Protein AF-A0A6G1R9U6-F1 (afdb_monomer)

Mean predicted aligned error: 7.05 Å

Radius of gyration: 15.25 Å; Cα contacts (8 Å, |Δi|>4): 144; chains: 1; bounding box: 46×28×35 Å

Foldseek 3Di:
DFLAPDADPDDDDDDDDPDPPDDPQAFQDPDDDPFKDKDKDADDNVPDDHNDHQVNVQVVVCVDPVNVVVCVVFPKDWDWDAHPVDRRIIMIMIGGDDDPVVVPD

Structure (mmCIF, N/CA/C/O backbone):
data_AF-A0A6G1R9U6-F1
#
_entry.id   AF-A0A6G1R9U6-F1
#
loop_
_atom_site.group_PDB
_atom_site.id
_atom_site.type_symbol
_atom_site.label_atom_id
_atom_site.label_alt_id
_atom_site.label_comp_id
_atom_site.label_asym_id
_atom_site.label_entity_id
_atom_site.label_seq_id
_atom_site.pdbx_PDB_ins_code
_atom_site.Cartn_x
_atom_site.Cartn_y
_atom_site.Cartn_z
_atom_site.occupancy
_atom_site.B_iso_or_equiv
_atom_site.auth_seq_id
_atom_site.auth_comp_id
_atom_site.auth_asym_id
_atom_site.auth_atom_id
_atom_site.pdbx_PDB_model_num
ATOM 1 N N . LYS A 1 1 ? 2.195 -3.913 10.372 1.00 85.38 1 LYS A N 1
ATOM 2 C CA . LYS A 1 1 ? 1.535 -2.856 11.185 1.00 85.38 1 LYS A CA 1
ATOM 3 C C . LYS A 1 1 ? 0.018 -2.973 11.040 1.00 85.38 1 LYS A C 1
ATOM 5 O O . LYS A 1 1 ? -0.440 -3.344 9.962 1.00 85.38 1 LYS A O 1
ATOM 10 N N . CYS A 1 2 ? -0.742 -2.711 12.105 1.00 90.06 2 CYS A N 1
ATOM 11 C CA . CYS A 1 2 ? -2.207 -2.721 12.060 1.00 90.06 2 CYS A CA 1
ATOM 12 C C . CYS A 1 2 ? -2.721 -1.443 11.384 1.00 90.06 2 CYS A C 1
ATOM 14 O O . CYS A 1 2 ? -2.251 -0.363 11.733 1.00 90.06 2 CYS A O 1
ATOM 16 N N . PHE A 1 3 ? -3.644 -1.568 10.427 1.00 93.19 3 PHE A N 1
ATOM 17 C CA . PHE A 1 3 ? -4.261 -0.420 9.756 1.00 93.19 3 PHE A CA 1
ATOM 18 C C . PHE A 1 3 ? -5.656 -0.137 10.320 1.00 93.19 3 PHE A C 1
ATOM 20 O O . PHE A 1 3 ? -5.938 1.001 10.674 1.00 93.19 3 PHE A O 1
ATOM 27 N N . GLN A 1 4 ? -6.487 -1.173 10.476 1.00 93.94 4 GLN A N 1
ATOM 28 C CA . GLN A 1 4 ? -7.806 -1.064 11.095 1.00 93.94 4 GLN A CA 1
ATOM 29 C C . GLN A 1 4 ? -7.895 -1.953 12.343 1.00 93.94 4 GLN A C 1
ATOM 31 O O . GLN A 1 4 ? -7.991 -3.178 12.213 1.00 93.94 4 GLN A O 1
ATOM 36 N N . PRO A 1 5 ? -7.872 -1.377 13.556 1.00 90.50 5 PRO A N 1
ATOM 37 C CA . PRO A 1 5 ? -7.958 -2.148 14.789 1.00 90.50 5 PRO A CA 1
ATOM 38 C C . PRO A 1 5 ? -9.359 -2.762 15.015 1.00 90.50 5 PRO A C 1
ATOM 40 O O . PRO A 1 5 ? -10.352 -2.251 14.492 1.00 90.50 5 PRO A O 1
ATOM 43 N N . PRO A 1 6 ? -9.465 -3.834 15.826 1.00 91.50 6 PRO A N 1
ATOM 44 C CA . PRO A 1 6 ? -8.366 -4.573 16.449 1.00 91.50 6 PRO A CA 1
ATOM 45 C C . PRO A 1 6 ? -7.725 -5.563 15.463 1.00 91.50 6 PRO A C 1
ATOM 47 O O . PRO A 1 6 ? -8.418 -6.361 14.838 1.00 91.50 6 PRO A O 1
ATOM 50 N N . CYS A 1 7 ? -6.396 -5.544 15.347 1.00 87.44 7 CYS A N 1
ATOM 51 C CA . CYS A 1 7 ? -5.666 -6.617 14.675 1.00 87.44 7 CYS A CA 1
ATOM 52 C C . CYS A 1 7 ? -5.290 -7.674 15.711 1.00 87.44 7 CYS A C 1
ATOM 54 O O . CYS A 1 7 ? -4.782 -7.337 16.776 1.00 87.44 7 CYS A O 1
ATOM 56 N N . THR A 1 8 ? -5.554 -8.944 15.415 1.00 80.25 8 THR A N 1
ATOM 57 C CA . THR A 1 8 ? -5.063 -10.048 16.244 1.00 80.25 8 THR A CA 1
ATOM 58 C C . THR A 1 8 ? -3.549 -10.150 16.082 1.00 80.25 8 THR A C 1
ATOM 60 O O . THR A 1 8 ? -3.059 -10.125 14.953 1.00 80.25 8 THR A O 1
ATOM 63 N N . ASP A 1 9 ? -2.813 -10.294 17.182 1.00 67.75 9 ASP A N 1
ATOM 64 C CA . ASP A 1 9 ? -1.379 -10.581 17.140 1.00 67.75 9 ASP A CA 1
ATOM 65 C C . ASP A 1 9 ? -1.175 -12.035 16.685 1.00 67.75 9 ASP A C 1
ATOM 67 O O . ASP A 1 9 ? -1.139 -12.970 17.485 1.00 67.75 9 ASP A O 1
ATOM 71 N N . TRP A 1 10 ? -1.109 -12.254 15.371 1.00 63.19 10 TRP A N 1
ATOM 72 C CA . TRP A 1 10 ? -0.614 -13.515 14.824 1.00 63.19 10 TRP A CA 1
ATOM 73 C C . TRP A 1 10 ? 0.899 -13.562 15.066 1.00 63.19 10 TRP A C 1
ATOM 75 O O . TRP A 1 10 ? 1.585 -12.568 14.834 1.00 63.19 10 TRP A O 1
ATOM 85 N N . GLY A 1 11 ? 1.413 -14.689 15.571 1.00 60.66 11 GLY A N 1
ATOM 86 C CA . GLY A 1 11 ? 2.835 -14.851 15.893 1.00 60.66 11 GLY A CA 1
ATOM 87 C C . GLY A 1 11 ? 3.753 -14.428 14.740 1.00 60.66 11 GLY A C 1
ATOM 88 O O . GLY A 1 11 ? 3.448 -14.655 13.571 1.00 60.66 11 GLY A O 1
ATOM 89 N N . GLU A 1 12 ? 4.868 -13.785 15.077 1.00 60.16 12 GLU A N 1
ATOM 90 C CA . GLU A 1 12 ? 5.790 -13.189 14.111 1.00 60.16 12 GLU A CA 1
ATOM 91 C C . GLU A 1 12 ? 6.557 -14.291 13.354 1.00 60.16 12 GLU A C 1
ATOM 93 O O . GLU A 1 12 ? 7.500 -14.890 13.873 1.00 60.16 12 GLU A O 1
ATOM 98 N N . CYS A 1 13 ? 6.150 -14.596 12.119 1.00 64.81 13 CYS A N 1
ATOM 99 C CA . CYS A 1 13 ? 6.972 -15.397 11.212 1.00 64.81 13 CYS A CA 1
ATOM 100 C C . CYS A 1 13 ? 8.090 -14.507 10.646 1.00 64.81 13 CYS A C 1
ATOM 102 O O . CYS A 1 13 ? 7.846 -13.635 9.814 1.00 64.81 13 CYS A O 1
ATOM 104 N N . SER A 1 14 ? 9.318 -14.724 11.113 1.00 61.25 14 SER A N 1
ATOM 105 C CA . SER A 1 14 ? 10.557 -14.129 10.598 1.00 61.25 14 SER A CA 1
ATOM 106 C C . SER A 1 14 ? 10.955 -14.788 9.263 1.00 61.25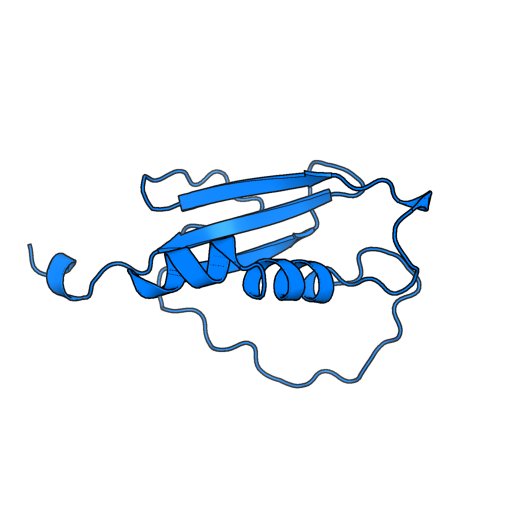 14 SER A C 1
ATOM 108 O O . SER A 1 14 ? 10.758 -15.983 9.081 1.00 61.25 14 SER A O 1
ATOM 110 N N . ALA A 1 15 ? 11.506 -14.121 8.251 1.00 51.81 15 ALA A N 1
ATOM 111 C CA . ALA A 1 15 ? 12.001 -12.762 8.100 1.00 51.81 15 ALA A CA 1
ATOM 112 C C . ALA A 1 15 ? 11.472 -12.197 6.770 1.00 51.81 15 ALA A C 1
ATOM 114 O O . ALA A 1 15 ? 11.402 -12.933 5.783 1.00 51.81 15 ALA A O 1
ATOM 115 N N . SER A 1 16 ? 11.136 -10.903 6.723 1.00 59.62 16 SER A N 1
ATOM 116 C CA . SER A 1 16 ? 10.954 -10.213 5.444 1.00 59.62 16 SER A CA 1
ATOM 117 C C . SER A 1 16 ? 12.187 -10.470 4.585 1.00 59.62 16 SER A C 1
ATOM 119 O O . SER A 1 16 ? 13.311 -10.337 5.074 1.00 59.62 16 SER A O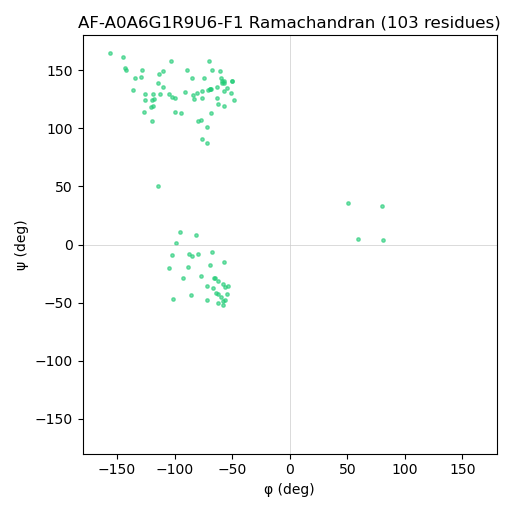 1
ATOM 121 N N . GLU A 1 17 ? 11.971 -10.880 3.337 1.00 64.44 17 GLU A N 1
ATOM 122 C CA . GLU A 1 17 ? 13.047 -11.139 2.386 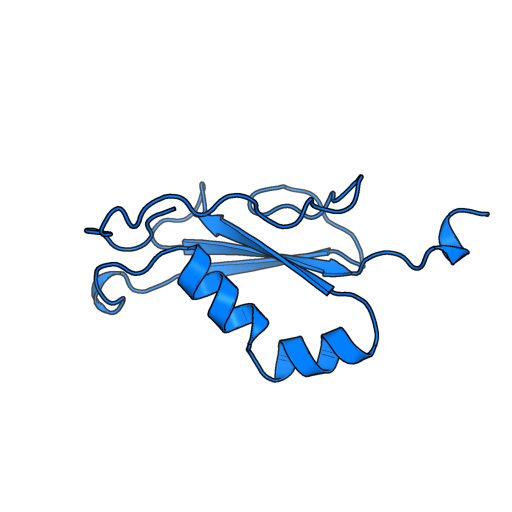1.00 64.44 17 GLU A CA 1
ATOM 123 C C . GLU A 1 17 ? 14.007 -9.937 2.409 1.00 64.44 17 GLU A C 1
ATOM 125 O O . GLU A 1 17 ? 13.535 -8.795 2.318 1.00 64.44 17 GLU A O 1
ATOM 130 N N . PRO A 1 18 ? 15.316 -10.148 2.661 1.00 66.12 18 PRO A N 1
ATOM 131 C CA . PRO A 1 18 ? 16.235 -9.045 2.868 1.00 66.12 18 PRO A CA 1
ATOM 132 C C . PRO A 1 18 ? 16.187 -8.148 1.643 1.00 66.12 18 PRO A C 1
ATOM 134 O O . PRO A 1 18 ? 16.459 -8.574 0.519 1.00 66.12 18 PRO A O 1
ATOM 137 N N . LEU A 1 19 ? 15.791 -6.902 1.885 1.00 68.56 19 LEU A N 1
ATOM 138 C CA . LEU A 1 19 ? 15.715 -5.894 0.850 1.00 68.56 19 LEU A CA 1
ATOM 139 C C . LEU A 1 19 ? 17.080 -5.804 0.153 1.00 68.56 19 LEU A C 1
ATOM 141 O O . LEU A 1 19 ? 18.101 -5.783 0.850 1.00 68.56 19 LEU A O 1
ATOM 145 N N . PRO A 1 20 ? 17.137 -5.760 -1.192 1.00 69.56 20 PRO A N 1
ATOM 146 C CA . PRO A 1 20 ? 18.393 -5.531 -1.887 1.00 69.56 20 PRO A CA 1
ATOM 147 C C . PRO A 1 20 ? 19.111 -4.308 -1.311 1.00 69.56 20 PRO A C 1
ATOM 149 O O . PRO A 1 20 ? 18.491 -3.308 -0.941 1.00 69.56 20 PRO A O 1
ATOM 152 N N . ALA A 1 21 ? 20.435 -4.402 -1.203 1.00 63.38 21 ALA A N 1
ATOM 153 C CA . ALA A 1 21 ? 21.237 -3.300 -0.699 1.00 63.38 21 ALA A CA 1
ATOM 154 C C . ALA A 1 21 ? 20.987 -2.048 -1.562 1.00 63.38 21 ALA A C 1
ATOM 156 O O . ALA A 1 21 ? 21.047 -2.124 -2.788 1.00 63.38 21 ALA A O 1
ATOM 157 N N . ASN A 1 22 ? 20.737 -0.906 -0.910 1.00 71.00 22 ASN A N 1
ATOM 158 C CA . ASN A 1 22 ? 20.514 0.418 -1.515 1.00 71.00 22 ASN A CA 1
ATOM 159 C C . ASN A 1 22 ? 19.118 0.719 -2.098 1.00 71.00 22 ASN A C 1
ATOM 161 O O . ASN A 1 22 ? 19.011 1.513 -3.034 1.00 71.00 22 ASN A O 1
ATOM 165 N N . ILE A 1 23 ? 18.029 0.193 -1.526 1.00 81.44 23 ILE A N 1
ATOM 166 C CA . ILE A 1 23 ? 16.694 0.732 -1.847 1.00 81.44 23 ILE A CA 1
ATOM 167 C C . ILE A 1 23 ? 16.558 2.150 -1.285 1.00 81.44 23 ILE A C 1
ATOM 169 O O . ILE A 1 23 ? 16.510 2.352 -0.073 1.00 81.44 23 ILE A O 1
ATOM 173 N N . LYS A 1 24 ? 16.458 3.131 -2.184 1.00 87.00 24 LYS A N 1
ATOM 174 C CA . LYS A 1 24 ? 16.203 4.540 -1.841 1.00 87.00 24 LYS A CA 1
ATOM 175 C C . LYS A 1 24 ? 14.716 4.899 -1.871 1.00 87.00 24 LYS A C 1
ATOM 177 O O . LYS A 1 24 ? 14.285 5.784 -1.137 1.00 87.00 24 LYS A O 1
ATOM 182 N N . CYS A 1 25 ? 13.936 4.208 -2.705 1.00 91.56 25 CYS A N 1
ATOM 183 C CA . CYS A 1 25 ? 12.501 4.433 -2.850 1.00 91.56 25 CYS A CA 1
ATOM 184 C C . CYS A 1 25 ? 11.746 3.826 -1.661 1.00 91.56 25 CYS A C 1
ATOM 186 O O . CYS A 1 25 ? 11.399 2.646 -1.661 1.00 91.56 25 CYS A O 1
ATOM 188 N N . LEU A 1 26 ? 11.542 4.628 -0.617 1.00 92.88 26 LEU A N 1
ATOM 189 C CA . LEU A 1 26 ? 10.882 4.201 0.615 1.00 92.88 26 LEU A CA 1
ATOM 190 C C . LEU A 1 26 ? 9.533 4.912 0.798 1.00 92.88 26 LEU A C 1
ATOM 192 O O . LEU A 1 26 ? 9.407 6.092 0.440 1.00 92.88 26 LEU A O 1
ATOM 196 N N . PRO A 1 27 ? 8.530 4.242 1.393 1.00 94.38 27 PRO A N 1
ATOM 197 C CA . PRO A 1 27 ? 7.280 4.895 1.768 1.00 94.38 27 PRO A CA 1
ATOM 198 C C . PRO A 1 27 ? 7.560 6.014 2.781 1.00 94.38 27 PRO A C 1
ATOM 200 O O . PRO A 1 27 ? 8.520 5.940 3.548 1.00 94.38 27 PRO A O 1
ATOM 203 N N . ASN A 1 28 ? 6.743 7.071 2.768 1.00 93.44 28 ASN A N 1
ATOM 204 C CA . ASN A 1 28 ? 6.938 8.285 3.578 1.00 93.44 28 ASN A CA 1
ATOM 205 C C . ASN A 1 28 ? 8.267 9.046 3.347 1.00 93.44 28 ASN A C 1
ATOM 207 O O . ASN A 1 28 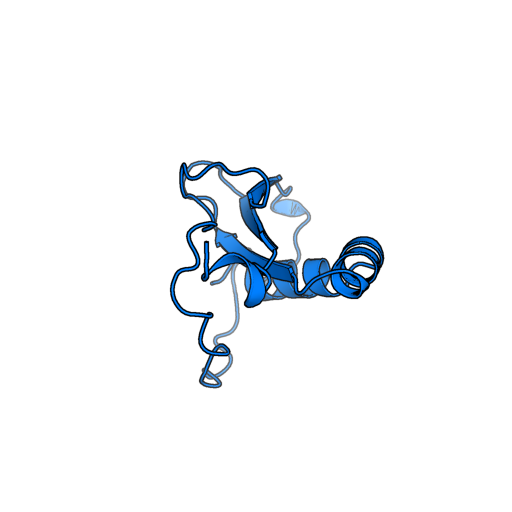? 8.534 10.023 4.046 1.00 93.44 28 ASN A O 1
ATOM 211 N N . SER A 1 29 ? 9.110 8.647 2.388 1.00 90.19 29 SER A N 1
ATOM 212 C CA . SER A 1 29 ? 10.344 9.374 2.063 1.00 90.19 29 SER A CA 1
ATOM 213 C C . SER A 1 29 ? 10.095 10.445 1.007 1.00 90.19 29 SER A C 1
ATOM 215 O O . SER A 1 29 ? 9.241 10.271 0.146 1.00 90.19 29 SER A O 1
ATOM 217 N N . GLY A 1 30 ? 10.867 11.532 1.024 1.00 85.69 30 GLY A N 1
ATOM 218 C CA . GLY A 1 30 ? 10.848 12.559 -0.026 1.00 85.69 30 GLY A CA 1
ATOM 219 C C . GLY A 1 30 ? 11.668 12.212 -1.277 1.00 85.69 30 GLY A C 1
ATOM 220 O O . GLY A 1 30 ? 11.863 13.090 -2.112 1.00 85.69 30 GLY A O 1
ATOM 221 N N . TYR A 1 31 ? 12.185 10.982 -1.393 1.00 87.25 31 TYR A N 1
ATOM 222 C CA . TYR A 1 31 ? 13.007 10.566 -2.530 1.00 87.25 31 TYR A CA 1
ATOM 223 C C . TYR A 1 31 ? 12.162 10.489 -3.808 1.00 87.25 31 TYR A C 1
ATOM 225 O O . TYR A 1 31 ? 11.058 9.946 -3.793 1.00 87.25 31 TYR A O 1
ATOM 233 N N . LEU A 1 32 ? 12.685 11.040 -4.902 1.00 80.50 32 LEU A N 1
ATOM 234 C CA . LEU A 1 32 ? 12.053 11.057 -6.219 1.00 80.50 32 LEU A CA 1
ATOM 235 C C . LEU A 1 32 ? 13.114 10.714 -7.262 1.00 80.50 32 LEU A C 1
ATOM 237 O O . LEU A 1 32 ? 14.212 11.268 -7.230 1.00 80.50 32 LEU A O 1
ATOM 241 N N . ASP A 1 33 ? 12.774 9.800 -8.162 1.00 85.94 33 ASP A N 1
ATOM 242 C CA . ASP A 1 33 ? 13.635 9.306 -9.235 1.00 85.94 33 ASP A CA 1
ATOM 243 C C . ASP A 1 33 ? 12.752 8.751 -10.361 1.00 85.94 33 ASP A C 1
ATOM 245 O O . ASP A 1 33 ? 11.567 8.497 -10.139 1.00 85.94 33 ASP A O 1
ATOM 249 N N . ASN A 1 34 ? 13.307 8.527 -11.549 1.00 86.31 34 ASN A N 1
ATOM 250 C CA . ASN A 1 34 ? 12.556 7.975 -12.681 1.00 86.31 34 ASN A CA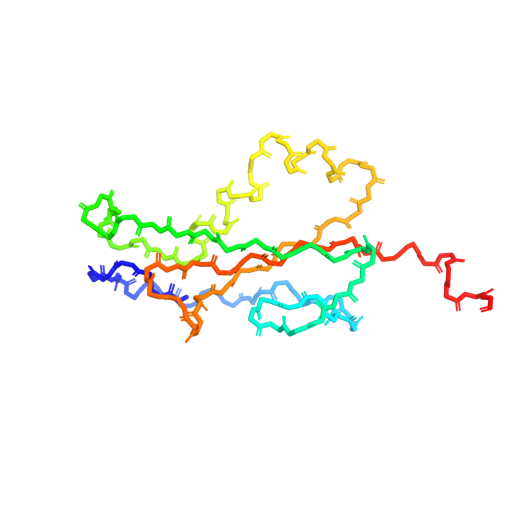 1
ATOM 251 C C . ASN A 1 34 ? 12.091 6.534 -12.425 1.00 86.31 34 ASN A C 1
ATOM 253 O O . ASN A 1 34 ? 11.038 6.129 -12.913 1.00 86.31 34 ASN A O 1
ATOM 257 N N . ASP A 1 35 ? 12.842 5.790 -11.614 1.00 87.94 35 ASP A N 1
ATOM 258 C CA . ASP A 1 35 ? 12.519 4.420 -11.217 1.00 87.94 35 ASP A CA 1
ATOM 259 C C . ASP A 1 35 ? 11.785 4.340 -9.870 1.00 87.94 35 ASP A C 1
ATOM 261 O O . ASP A 1 35 ? 11.654 3.248 -9.320 1.00 87.94 35 ASP A O 1
ATOM 265 N N . CYS A 1 36 ? 11.323 5.465 -9.308 1.00 90.69 36 CYS A N 1
ATOM 266 C CA . CYS A 1 36 ? 10.616 5.507 -8.028 1.00 90.69 36 CYS A CA 1
ATOM 267 C C . CYS A 1 36 ? 9.268 6.221 -8.154 1.00 90.69 36 CYS A C 1
ATOM 269 O O . CYS A 1 36 ? 9.196 7.433 -8.350 1.00 90.69 36 CYS A O 1
ATOM 271 N N . ALA A 1 37 ? 8.187 5.471 -7.955 1.00 91.19 37 ALA A N 1
ATOM 272 C CA . ALA A 1 37 ? 6.839 6.005 -7.851 1.00 91.19 37 ALA A CA 1
ATOM 273 C C . ALA A 1 37 ? 6.325 5.867 -6.415 1.00 91.19 37 ALA A C 1
ATOM 275 O O . ALA A 1 37 ? 6.447 4.808 -5.796 1.00 91.19 37 ALA A O 1
ATOM 276 N N . ARG A 1 38 ? 5.704 6.929 -5.893 1.00 92.69 38 ARG A N 1
ATOM 277 C CA . ARG A 1 38 ? 5.057 6.929 -4.577 1.00 92.69 38 ARG A CA 1
ATOM 278 C C . ARG A 1 38 ? 3.572 7.223 -4.722 1.00 92.69 38 ARG A C 1
ATOM 280 O O . ARG A 1 38 ? 3.191 8.187 -5.383 1.00 92.69 38 ARG A O 1
ATOM 287 N N . ILE A 1 39 ? 2.746 6.390 -4.104 1.00 93.06 39 ILE A N 1
ATOM 288 C CA . ILE A 1 39 ? 1.288 6.473 -4.155 1.00 93.06 39 ILE A CA 1
ATOM 289 C C . ILE A 1 39 ? 0.764 6.511 -2.724 1.00 93.06 39 ILE A C 1
ATOM 291 O O . ILE A 1 39 ? 1.096 5.647 -1.917 1.00 93.06 39 ILE A O 1
ATOM 295 N N . THR A 1 40 ? -0.09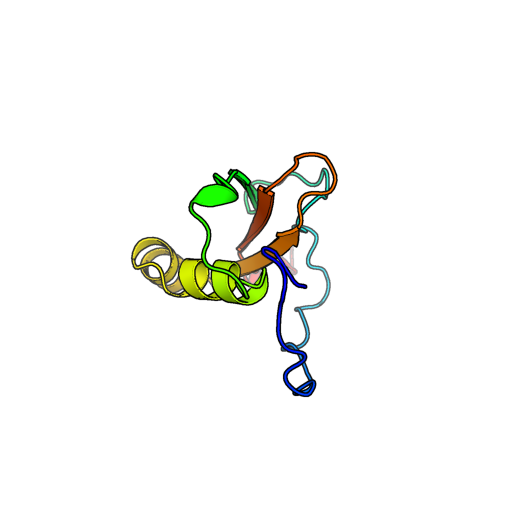8 7.476 -2.424 1.00 95.69 40 THR A N 1
ATOM 296 C CA . THR A 1 40 ? -0.825 7.539 -1.153 1.00 95.69 40 THR A CA 1
ATOM 297 C C . THR A 1 40 ? -2.234 7.006 -1.370 1.00 95.69 40 THR A C 1
ATOM 299 O O . THR A 1 40 ? -3.029 7.605 -2.096 1.00 95.69 40 THR A O 1
ATOM 302 N N . LEU A 1 41 ? -2.559 5.875 -0.750 1.00 95.88 41 LEU A N 1
ATOM 303 C CA . LEU A 1 41 ? -3.905 5.311 -0.770 1.00 95.88 41 LEU A CA 1
ATOM 304 C C . LEU A 1 41 ? -4.653 5.768 0.475 1.00 95.88 41 LEU A C 1
ATOM 306 O O . LEU A 1 41 ? -4.290 5.377 1.580 1.00 95.88 41 LEU A O 1
ATOM 310 N N . ILE A 1 42 ? -5.689 6.585 0.296 1.00 96.75 42 ILE A N 1
ATOM 311 C CA . ILE A 1 42 ? -6.536 7.083 1.384 1.00 96.75 42 ILE A CA 1
ATOM 312 C C . ILE A 1 42 ? -7.805 6.237 1.432 1.00 96.75 42 ILE A C 1
ATOM 314 O O . ILE A 1 42 ? -8.503 6.095 0.426 1.00 96.75 42 ILE A O 1
ATOM 318 N N . PHE A 1 43 ? -8.115 5.685 2.600 1.00 95.12 43 PHE A N 1
ATOM 319 C CA . PHE A 1 43 ? -9.257 4.804 2.800 1.00 95.12 43 PHE A CA 1
ATOM 320 C C . PHE A 1 43 ? -10.332 5.476 3.646 1.00 95.12 43 PHE A C 1
ATOM 322 O O . PHE A 1 43 ? -10.058 6.260 4.553 1.00 95.12 43 PHE A O 1
ATOM 329 N N . ASN A 1 44 ? -11.582 5.100 3.391 1.00 94.38 44 ASN A N 1
ATOM 330 C CA . ASN A 1 44 ? -12.658 5.369 4.332 1.00 94.38 44 ASN A CA 1
ATOM 331 C C . ASN A 1 44 ? -12.599 4.324 5.458 1.00 94.38 44 ASN A C 1
ATOM 333 O O . ASN A 1 44 ? -12.974 3.173 5.233 1.00 94.38 44 ASN A O 1
ATOM 337 N N . GLY A 1 45 ? -12.150 4.730 6.649 1.00 88.06 45 GLY A N 1
ATOM 338 C CA . GLY A 1 45 ? -11.993 3.848 7.810 1.00 88.06 45 GLY A CA 1
ATOM 339 C C . GLY A 1 45 ? -13.259 3.062 8.171 1.00 88.06 45 GLY A C 1
ATOM 340 O O . GLY A 1 45 ? -13.167 1.879 8.480 1.00 88.06 45 GLY A O 1
ATOM 341 N N . ASP A 1 46 ? -14.451 3.644 8.011 1.00 90.31 46 ASP A N 1
ATOM 342 C CA . ASP A 1 46 ? -15.727 2.975 8.324 1.00 90.31 46 ASP A CA 1
ATOM 343 C C . ASP A 1 46 ? -16.068 1.834 7.355 1.00 90.31 46 ASP A C 1
ATOM 345 O O . ASP A 1 46 ? -16.945 1.007 7.615 1.00 90.31 46 ASP A O 1
ATOM 349 N N . LYS A 1 47 ? -15.415 1.810 6.190 1.00 94.56 47 LYS A N 1
ATOM 350 C CA . LYS A 1 47 ? -15.602 0.790 5.151 1.00 94.56 47 LYS A CA 1
ATOM 351 C C . LYS A 1 47 ? -14.483 -0.242 5.130 1.00 94.56 47 LYS A C 1
ATOM 353 O O . LYS A 1 47 ? -14.606 -1.239 4.422 1.00 94.56 47 LYS A O 1
ATOM 358 N N . VAL A 1 48 ? -13.414 -0.016 5.886 1.00 94.12 48 VAL A N 1
ATOM 359 C CA . VAL A 1 48 ? -12.292 -0.945 5.977 1.00 94.12 48 VAL A CA 1
ATOM 360 C C . VAL A 1 48 ? -12.634 -2.028 7.003 1.00 94.12 48 VAL A C 1
ATOM 362 O O . VAL A 1 48 ? -12.960 -1.700 8.149 1.00 94.12 48 VAL A O 1
ATOM 365 N N . PRO A 1 49 ? -12.558 -3.319 6.632 1.00 93.94 49 PRO A N 1
ATOM 366 C CA . PRO A 1 49 ? -12.800 -4.413 7.564 1.00 93.94 49 PRO A CA 1
ATOM 367 C C . PRO A 1 49 ? -11.867 -4.360 8.779 1.00 93.94 49 PRO A C 1
ATOM 369 O O . PRO A 1 49 ? -10.671 -4.080 8.650 1.00 93.94 49 PRO A O 1
ATOM 372 N N . GLN A 1 50 ? -12.399 -4.672 9.961 1.00 92.88 50 GLN A N 1
ATOM 373 C CA . GLN A 1 50 ? -11.594 -4.797 11.177 1.00 92.88 50 GLN A CA 1
ATOM 374 C C . GLN A 1 50 ? -10.518 -5.875 11.025 1.00 92.88 50 GLN A C 1
ATOM 376 O O . GLN A 1 50 ? -10.735 -6.901 10.382 1.00 92.88 50 GLN A O 1
ATOM 381 N N . GLY A 1 51 ? -9.347 -5.625 11.609 1.00 92.06 51 GLY A N 1
ATOM 382 C CA . GLY A 1 51 ? -8.188 -6.507 11.511 1.00 92.06 51 GLY A CA 1
ATOM 383 C C . GLY A 1 51 ? -7.382 -6.348 10.220 1.00 92.06 51 GLY A C 1
ATOM 384 O O . GLY A 1 51 ? -6.411 -7.078 10.023 1.00 92.06 51 GLY A O 1
ATOM 385 N N . THR A 1 52 ? -7.733 -5.397 9.347 1.00 92.88 52 THR A N 1
ATOM 386 C CA . THR A 1 52 ? -6.929 -5.101 8.154 1.00 92.88 52 THR A CA 1
ATOM 387 C C . THR A 1 52 ? -5.548 -4.594 8.572 1.00 92.88 52 THR A C 1
ATOM 389 O O . THR A 1 52 ? -5.425 -3.626 9.327 1.00 92.88 52 THR A O 1
ATOM 392 N N . THR A 1 53 ? -4.491 -5.227 8.063 1.00 93.25 53 THR A N 1
ATOM 393 C CA . THR A 1 53 ? -3.103 -4.801 8.282 1.00 93.25 53 THR A CA 1
ATOM 394 C C . THR A 1 53 ? -2.550 -4.082 7.053 1.00 93.25 53 THR A C 1
ATOM 396 O O . THR A 1 53 ? -3.009 -4.294 5.930 1.00 93.25 53 THR A O 1
ATOM 399 N N . THR A 1 54 ? -1.519 -3.259 7.243 1.00 93.12 54 THR A N 1
ATOM 400 C CA . THR A 1 54 ? -0.787 -2.635 6.129 1.00 93.12 54 THR A CA 1
ATOM 401 C C . THR A 1 54 ? -0.210 -3.682 5.172 1.00 93.12 54 THR A C 1
ATOM 403 O O . THR A 1 54 ? -0.187 -3.459 3.966 1.00 93.12 54 THR A O 1
ATOM 406 N N . GLU A 1 55 ? 0.213 -4.840 5.690 1.00 91.00 55 GLU A N 1
ATOM 407 C CA . GLU A 1 55 ? 0.778 -5.912 4.864 1.00 91.00 55 GLU A CA 1
ATOM 408 C C . GLU A 1 55 ? -0.295 -6.605 4.022 1.00 91.00 55 GLU A C 1
ATOM 410 O O . GLU A 1 55 ? -0.040 -6.913 2.864 1.00 91.00 55 GLU A O 1
ATOM 415 N N . ASN A 1 56 ? -1.518 -6.775 4.540 1.00 91.94 56 ASN A N 1
ATOM 416 C CA . ASN A 1 56 ? -2.640 -7.268 3.735 1.00 91.94 56 ASN A CA 1
ATOM 417 C C . ASN A 1 56 ? -2.881 -6.356 2.527 1.00 91.94 56 ASN A C 1
ATOM 419 O O . ASN A 1 56 ? -2.947 -6.837 1.401 1.00 91.94 56 ASN A O 1
ATOM 423 N N . ILE A 1 57 ? -2.947 -5.040 2.754 1.00 94.00 57 ILE A N 1
ATOM 424 C CA . ILE A 1 57 ? -3.122 -4.052 1.680 1.00 94.00 57 ILE A CA 1
ATOM 425 C C . ILE A 1 57 ? -1.959 -4.141 0.682 1.00 94.00 57 ILE A C 1
ATOM 427 O O . ILE A 1 57 ? -2.179 -4.173 -0.528 1.00 94.00 57 ILE A O 1
ATOM 431 N N . CYS A 1 58 ? -0.722 -4.227 1.177 1.00 93.88 58 CYS A N 1
ATOM 432 C CA . CYS A 1 58 ? 0.460 -4.319 0.326 1.00 93.88 58 CYS A CA 1
ATOM 433 C C . CYS A 1 58 ? 0.483 -5.597 -0.519 1.00 93.88 58 CYS A C 1
ATOM 435 O O . CYS A 1 58 ? 0.802 -5.559 -1.707 1.00 93.88 58 CYS A O 1
ATOM 437 N N . SER A 1 59 ? 0.113 -6.726 0.084 1.00 92.75 59 SER A N 1
ATOM 438 C CA . SER A 1 59 ? -0.016 -8.015 -0.584 1.00 92.75 59 SER A CA 1
ATOM 439 C C . SER A 1 59 ? -1.007 -7.921 -1.742 1.00 92.75 59 SER A C 1
ATOM 441 O O . SER A 1 59 ? -0.632 -8.219 -2.875 1.00 92.75 59 SER A O 1
ATOM 443 N N . GLU A 1 60 ? -2.217 -7.403 -1.509 1.00 93.88 60 GLU A N 1
ATOM 444 C CA . GLU A 1 60 ? -3.219 -7.227 -2.570 1.00 93.88 60 GLU A CA 1
ATOM 445 C C . GLU A 1 60 ? -2.667 -6.419 -3.754 1.00 93.88 60 GLU A C 1
ATOM 447 O O . GLU A 1 60 ? -2.824 -6.826 -4.904 1.00 93.88 60 GLU A O 1
ATOM 452 N N . ILE A 1 61 ? -1.923 -5.338 -3.490 1.00 94.56 61 ILE A N 1
ATOM 453 C CA . ILE A 1 61 ? -1.276 -4.529 -4.537 1.00 94.56 61 ILE A CA 1
ATOM 454 C C . ILE A 1 61 ? -0.251 -5.345 -5.334 1.00 94.56 61 ILE A C 1
ATOM 456 O O . ILE A 1 61 ? -0.215 -5.250 -6.564 1.00 94.56 61 ILE A O 1
ATOM 460 N N . ARG A 1 62 ? 0.563 -6.174 -4.668 1.00 92.31 62 ARG A N 1
ATOM 461 C CA . ARG A 1 62 ? 1.513 -7.082 -5.338 1.00 92.31 62 ARG A CA 1
ATOM 462 C C . ARG A 1 62 ? 0.801 -8.116 -6.215 1.00 92.31 62 ARG A C 1
ATOM 464 O O . ARG A 1 62 ? 1.332 -8.512 -7.253 1.00 92.31 62 ARG A O 1
ATOM 471 N N . TYR A 1 63 ? -0.405 -8.529 -5.832 1.00 92.50 63 TYR A N 1
ATOM 472 C CA . TYR A 1 63 ? -1.223 -9.486 -6.579 1.00 92.50 63 TYR A CA 1
ATOM 473 C C . TYR A 1 63 ? -2.070 -8.861 -7.696 1.00 92.50 63 TYR A C 1
ATOM 475 O O . TYR A 1 63 ? -2.586 -9.607 -8.536 1.00 92.50 63 TYR A O 1
ATOM 483 N N . LEU A 1 64 ? -2.167 -7.527 -7.777 1.00 94.00 64 LEU A N 1
ATOM 484 C CA . LEU A 1 64 ? -2.916 -6.856 -8.839 1.00 94.00 64 LEU A CA 1
ATOM 485 C C . LEU A 1 64 ? -2.399 -7.251 -10.237 1.00 94.00 64 LEU A C 1
ATOM 487 O O . LEU A 1 64 ? -1.185 -7.283 -10.470 1.00 94.00 64 LEU A O 1
ATOM 491 N N . PRO A 1 65 ? -3.298 -7.481 -11.216 1.00 93.81 65 PRO A N 1
ATOM 492 C CA . PRO A 1 65 ? -2.902 -7.833 -12.580 1.00 93.81 65 PRO A CA 1
ATOM 493 C C . PRO A 1 65 ? -1.970 -6.808 -13.236 1.00 93.81 65 PRO A C 1
ATOM 495 O O . PRO A 1 65 ? -1.045 -7.192 -13.950 1.00 93.81 65 PRO A O 1
ATOM 498 N N . ALA A 1 66 ? -2.183 -5.516 -12.970 1.00 90.81 66 ALA A N 1
ATOM 499 C CA . ALA A 1 66 ? -1.336 -4.442 -13.485 1.00 90.81 66 ALA A CA 1
ATOM 500 C C . ALA A 1 66 ? 0.102 -4.573 -12.960 1.00 90.81 66 ALA A C 1
ATOM 502 O O . ALA A 1 66 ? 1.041 -4.644 -13.750 1.00 90.81 66 ALA A O 1
ATOM 503 N N . THR A 1 67 ? 0.262 -4.726 -11.645 1.00 90.75 67 THR A N 1
ATOM 504 C CA . THR A 1 67 ? 1.559 -4.942 -10.994 1.00 90.75 67 THR A CA 1
ATOM 505 C C . THR A 1 67 ? 2.287 -6.157 -11.560 1.00 90.75 67 THR A C 1
ATOM 507 O O . THR A 1 67 ? 3.452 -6.067 -11.937 1.00 90.75 67 THR A O 1
ATOM 510 N N . ARG A 1 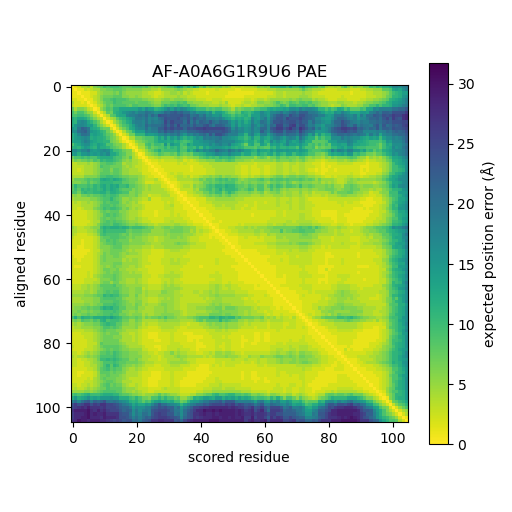68 ? 1.577 -7.284 -11.690 1.00 89.62 68 ARG A N 1
ATOM 511 C CA . ARG A 1 68 ? 2.124 -8.530 -12.246 1.00 89.62 68 ARG A CA 1
ATOM 512 C C . ARG A 1 68 ? 2.509 -8.426 -13.715 1.00 89.62 68 ARG A C 1
ATOM 514 O O . ARG A 1 68 ? 3.363 -9.176 -14.172 1.00 89.62 68 ARG A O 1
ATOM 521 N N . THR A 1 69 ? 1.837 -7.564 -14.472 1.00 91.00 69 THR A N 1
ATOM 522 C CA . THR A 1 69 ? 2.163 -7.335 -15.882 1.00 91.00 69 THR A CA 1
ATOM 523 C C . THR A 1 69 ? 3.474 -6.569 -15.987 1.00 91.00 69 THR A C 1
ATOM 525 O O . THR A 1 69 ? 4.371 -7.007 -16.696 1.00 91.00 69 THR A O 1
ATOM 528 N N . VAL A 1 70 ? 3.619 -5.492 -15.212 1.00 87.50 70 VAL A N 1
ATOM 529 C CA . VAL A 1 70 ? 4.825 -4.652 -15.204 1.00 87.50 70 VAL A CA 1
ATOM 530 C C . VAL A 1 70 ? 6.037 -5.406 -14.642 1.00 87.50 70 VAL A C 1
ATOM 532 O O . VAL A 1 70 ? 7.139 -5.300 -15.175 1.00 87.50 70 VAL A O 1
ATOM 535 N N . SER A 1 71 ? 5.842 -6.251 -13.625 1.00 89.25 71 SER A N 1
ATOM 536 C CA . SER A 1 71 ? 6.924 -7.050 -13.034 1.00 89.25 71 SER A CA 1
ATOM 537 C C . SER A 1 71 ? 7.493 -8.132 -13.965 1.00 89.25 71 SER A C 1
ATOM 539 O O . SER A 1 71 ? 8.440 -8.816 -13.586 1.00 89.25 71 SER A O 1
ATOM 541 N N . ARG A 1 72 ? 6.903 -8.354 -15.151 1.00 88.50 72 ARG A N 1
ATOM 542 C CA . ARG A 1 72 ? 7.453 -9.276 -16.163 1.00 88.50 72 ARG A CA 1
ATOM 543 C C . ARG A 1 72 ? 8.634 -8.681 -16.918 1.00 88.50 72 ARG A C 1
ATOM 545 O O . ARG A 1 72 ? 9.451 -9.441 -17.421 1.00 88.50 72 ARG A O 1
ATOM 552 N N . GLU A 1 73 ? 8.693 -7.357 -17.029 1.00 85.25 73 GLU A N 1
ATOM 553 C CA . GLU A 1 73 ? 9.732 -6.665 -17.795 1.00 85.25 73 GLU A CA 1
ATOM 554 C C . GLU A 1 73 ? 10.982 -6.425 -16.950 1.00 85.25 73 GLU A C 1
ATOM 556 O O . GLU A 1 73 ? 12.100 -6.638 -17.414 1.00 85.25 73 GLU A O 1
ATOM 561 N N . ARG A 1 74 ? 10.791 -6.001 -15.696 1.00 86.62 74 ARG A N 1
ATOM 562 C CA . ARG A 1 74 ? 11.858 -5.708 -14.734 1.00 86.62 74 ARG A CA 1
ATOM 563 C C . ARG A 1 74 ? 11.439 -6.129 -13.333 1.00 86.62 74 ARG A C 1
ATOM 565 O O . ARG A 1 74 ? 10.255 -6.098 -12.992 1.00 86.62 74 ARG A O 1
ATOM 572 N N . THR A 1 75 ? 12.417 -6.476 -12.500 1.00 88.19 75 THR A N 1
ATOM 573 C CA . THR A 1 75 ? 12.168 -6.784 -11.089 1.00 88.19 75 THR A CA 1
ATOM 574 C C . THR A 1 75 ? 11.620 -5.548 -10.387 1.00 88.19 75 THR A C 1
ATOM 576 O O . THR A 1 75 ? 12.273 -4.506 -10.351 1.00 88.19 75 THR A O 1
ATOM 579 N N . LEU A 1 76 ? 10.421 -5.675 -9.828 1.00 89.88 76 LEU A N 1
ATOM 580 C CA . LEU A 1 76 ? 9.679 -4.589 -9.204 1.00 89.88 76 LEU A CA 1
ATOM 581 C C . LEU A 1 76 ? 9.588 -4.838 -7.695 1.00 89.88 76 LEU A C 1
ATOM 583 O O . LEU A 1 76 ? 9.208 -5.921 -7.252 1.00 89.88 76 LEU A O 1
ATOM 587 N N . ILE A 1 77 ? 9.942 -3.826 -6.911 1.00 90.81 77 ILE A N 1
ATOM 588 C CA . ILE A 1 77 ? 9.854 -3.814 -5.454 1.00 90.81 77 ILE A CA 1
ATOM 589 C C . ILE A 1 77 ? 8.665 -2.951 -5.048 1.00 90.81 77 ILE A C 1
ATOM 591 O O . ILE A 1 77 ? 8.553 -1.806 -5.481 1.00 90.81 77 ILE A O 1
ATOM 595 N N . ILE A 1 78 ? 7.803 -3.499 -4.187 1.00 92.94 78 ILE A N 1
ATOM 596 C CA . ILE A 1 78 ? 6.688 -2.768 -3.576 1.00 92.94 78 ILE A CA 1
ATOM 597 C C . ILE A 1 78 ? 6.846 -2.804 -2.069 1.00 92.94 78 ILE A C 1
ATOM 599 O O . ILE A 1 78 ? 6.793 -3.877 -1.453 1.00 92.94 78 ILE A O 1
ATOM 603 N N . LEU A 1 79 ? 6.995 -1.620 -1.491 1.00 93.81 79 LEU A N 1
ATOM 604 C CA . LEU A 1 79 ? 7.039 -1.396 -0.056 1.00 93.81 79 LEU A CA 1
ATOM 605 C C . LEU A 1 79 ? 5.823 -0.580 0.351 1.00 93.81 79 LEU A C 1
ATOM 607 O O . LEU A 1 79 ? 5.456 0.372 -0.334 1.00 93.81 79 LEU A O 1
ATOM 611 N N . CYS A 1 80 ? 5.222 -0.935 1.479 1.00 95.12 80 CYS A N 1
ATOM 612 C CA . CYS A 1 80 ? 4.095 -0.197 2.020 1.00 95.12 80 CYS A CA 1
ATOM 613 C C . CYS A 1 80 ? 4.334 0.134 3.482 1.00 95.12 80 CYS A C 1
ATOM 615 O O . CYS A 1 80 ? 4.885 -0.674 4.232 1.00 95.12 80 CYS A O 1
ATOM 617 N N . ASP A 1 81 ? 3.877 1.308 3.891 1.00 95.44 81 ASP A N 1
ATOM 618 C CA . ASP A 1 81 ? 3.832 1.697 5.291 1.00 95.44 81 ASP A CA 1
ATOM 619 C C . ASP A 1 81 ? 2.591 2.550 5.564 1.00 95.44 81 ASP A C 1
ATOM 621 O O . ASP A 1 81 ? 1.977 3.099 4.650 1.00 95.44 81 ASP A O 1
ATOM 625 N N . LEU A 1 82 ? 2.206 2.665 6.830 1.00 95.19 82 LEU A N 1
ATOM 626 C CA . LEU A 1 82 ? 1.216 3.653 7.245 1.00 95.19 82 LEU A CA 1
ATOM 627 C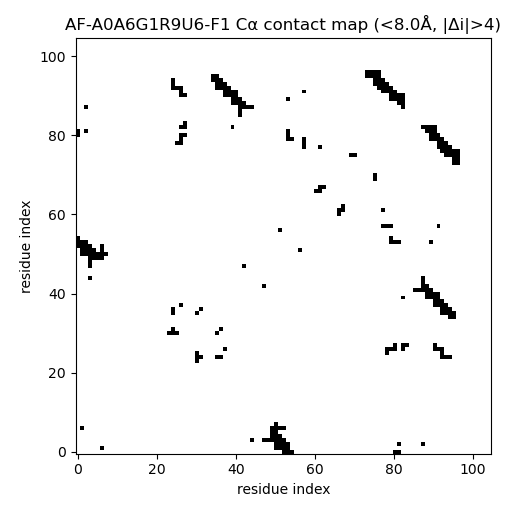 C . LEU A 1 82 ? 1.713 5.051 6.876 1.00 95.19 82 LEU A C 1
ATOM 629 O O . LEU A 1 82 ? 2.897 5.351 7.047 1.00 95.19 82 LEU A O 1
ATOM 633 N N . SER A 1 83 ? 0.818 5.902 6.386 1.00 95.06 83 SER A N 1
ATOM 634 C CA . SER A 1 83 ? 1.161 7.301 6.157 1.00 95.06 83 SER A CA 1
ATOM 635 C C . SER A 1 83 ? 1.353 8.017 7.493 1.00 95.06 83 SER A C 1
ATOM 637 O O . SER A 1 83 ? 0.545 7.875 8.411 1.00 95.06 83 SER A O 1
ATOM 639 N N . TYR A 1 84 ? 2.432 8.790 7.607 1.00 93.44 84 TYR A N 1
ATOM 640 C CA . TYR A 1 84 ? 2.708 9.608 8.794 1.00 93.44 84 TYR A CA 1
ATOM 641 C C . TYR A 1 84 ? 2.072 10.995 8.722 1.00 93.44 84 TYR A C 1
ATOM 643 O O . TYR A 1 84 ? 1.927 11.661 9.743 1.00 93.44 84 TYR A O 1
ATOM 651 N N . SER A 1 85 ? 1.719 11.440 7.518 1.00 92.12 85 SER A N 1
ATOM 652 C CA . SER A 1 85 ? 1.162 12.769 7.261 1.00 92.12 85 SER A CA 1
ATOM 653 C C . SER A 1 85 ? -0.338 12.749 6.989 1.00 92.12 85 SER A C 1
ATOM 655 O O . SER A 1 85 ? -0.983 13.788 7.106 1.00 92.12 85 SER A O 1
ATOM 657 N N . THR A 1 86 ? -0.890 11.594 6.609 1.00 93.88 86 THR A N 1
ATOM 658 C CA . THR A 1 86 ? -2.285 11.460 6.186 1.00 93.88 86 THR A CA 1
ATOM 659 C C . THR A 1 86 ? -2.984 10.386 7.008 1.00 93.88 86 THR A C 1
ATOM 661 O O . THR A 1 86 ? -2.548 9.237 7.055 1.00 93.88 86 THR A O 1
ATOM 664 N N . GLU A 1 87 ? -4.087 10.748 7.657 1.00 92.75 87 GLU A N 1
ATOM 665 C CA . GLU A 1 87 ? -4.895 9.787 8.407 1.00 92.75 87 GLU A CA 1
ATOM 666 C C . GLU A 1 87 ? -5.581 8.778 7.483 1.00 92.75 87 GLU A C 1
ATOM 668 O O . GLU A 1 87 ? -5.930 9.089 6.342 1.00 92.75 87 GLU A O 1
ATOM 673 N N . ASN A 1 88 ? -5.801 7.564 7.998 1.00 93.88 88 ASN A N 1
ATOM 674 C CA . ASN A 1 88 ? -6.439 6.464 7.269 1.00 93.88 88 ASN A CA 1
ATOM 675 C C . ASN A 1 88 ? -5.804 6.208 5.895 1.00 93.88 88 ASN A C 1
ATOM 677 O O . ASN A 1 88 ? -6.495 5.859 4.936 1.00 93.88 88 ASN A O 1
ATOM 681 N N . ALA A 1 89 ? -4.486 6.383 5.796 1.00 96.75 89 ALA A N 1
ATOM 682 C CA . ALA A 1 89 ? -3.770 6.235 4.545 1.00 96.75 89 ALA A CA 1
ATOM 683 C C . ALA A 1 89 ? -2.569 5.291 4.644 1.00 96.75 89 ALA A C 1
ATOM 685 O O . ALA A 1 89 ? -1.921 5.158 5.685 1.00 96.75 89 ALA A O 1
ATOM 686 N N . VAL A 1 90 ? -2.273 4.649 3.517 1.00 96.88 90 VAL A N 1
ATOM 687 C CA . VAL A 1 90 ? -1.101 3.797 3.311 1.00 96.88 90 VAL A CA 1
ATOM 688 C C . VAL A 1 90 ? -0.252 4.412 2.205 1.00 96.88 90 VAL A C 1
ATOM 690 O O . VAL A 1 90 ? -0.740 4.659 1.102 1.00 96.88 90 V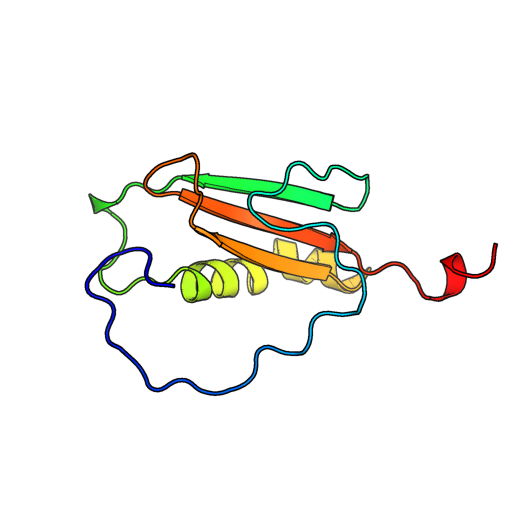AL A O 1
ATOM 693 N N . GLU A 1 91 ? 1.020 4.652 2.503 1.00 96.88 91 GLU A N 1
ATOM 694 C CA . GLU A 1 91 ? 2.029 5.032 1.520 1.00 96.88 91 GLU A CA 1
ATOM 695 C C . GLU A 1 91 ? 2.578 3.775 0.857 1.00 96.88 91 GLU A C 1
ATOM 697 O O . GLU A 1 91 ? 3.019 2.844 1.533 1.00 96.88 91 GLU A O 1
ATOM 702 N N . VAL A 1 92 ? 2.587 3.773 -0.468 1.00 95.75 92 VAL A N 1
ATOM 703 C CA . VAL A 1 92 ? 3.096 2.690 -1.301 1.00 95.75 92 VAL A CA 1
ATOM 704 C C . VAL A 1 92 ? 4.249 3.243 -2.124 1.00 95.75 92 VAL A C 1
ATOM 706 O O . VAL A 1 92 ? 4.068 4.176 -2.906 1.00 95.75 92 VAL A O 1
ATOM 709 N N . ALA A 1 93 ? 5.435 2.675 -1.950 1.00 95.00 93 ALA A N 1
ATOM 710 C CA . ALA A 1 93 ? 6.596 2.946 -2.781 1.00 95.00 93 ALA A CA 1
ATOM 711 C C . ALA A 1 93 ? 6.789 1.787 -3.759 1.00 95.00 93 ALA A C 1
ATOM 713 O O . ALA A 1 93 ? 6.832 0.622 -3.359 1.00 95.00 93 ALA A O 1
ATOM 714 N N . ILE A 1 94 ? 6.887 2.125 -5.039 1.00 92.75 94 ILE A N 1
ATOM 715 C CA . ILE A 1 94 ? 7.096 1.195 -6.141 1.00 92.75 94 ILE A CA 1
ATOM 716 C C . ILE A 1 94 ? 8.403 1.582 -6.814 1.00 92.75 94 ILE A C 1
ATOM 718 O O . ILE A 1 94 ? 8.554 2.724 -7.249 1.00 92.75 94 ILE A O 1
ATOM 722 N N . SER A 1 95 ? 9.331 0.636 -6.924 1.00 91.94 95 SER A N 1
ATOM 723 C CA . SER A 1 95 ? 10.587 0.875 -7.629 1.00 91.94 95 SER A CA 1
ATOM 724 C C . SER A 1 95 ? 11.073 -0.312 -8.429 1.00 91.94 95 SER A C 1
ATOM 726 O O . SER A 1 95 ? 10.874 -1.458 -8.026 1.00 91.94 95 SER A O 1
ATOM 728 N N . PHE A 1 96 ? 11.780 -0.041 -9.519 1.00 89.81 96 PHE A N 1
ATOM 729 C CA . PHE A 1 96 ? 12.497 -1.074 -10.255 1.00 89.81 96 PHE A CA 1
ATOM 730 C C . PHE A 1 96 ? 13.873 -1.328 -9.644 1.00 89.81 96 PHE A C 1
ATOM 732 O O . PHE A 1 96 ? 14.544 -0.409 -9.176 1.00 89.81 96 PHE A O 1
ATOM 739 N N . VAL A 1 97 ? 14.302 -2.589 -9.645 1.00 83.50 97 VAL A N 1
ATOM 740 C CA . VAL A 1 97 ? 15.696 -2.925 -9.350 1.00 83.50 97 VAL A CA 1
ATOM 741 C C . VAL A 1 97 ? 16.524 -2.575 -10.587 1.00 83.50 97 VAL A C 1
ATOM 743 O O . VAL A 1 97 ? 16.182 -3.062 -11.669 1.00 83.50 97 VAL A O 1
ATOM 746 N N . PRO A 1 98 ? 17.590 -1.766 -10.458 1.00 72.62 98 PRO A N 1
ATOM 747 C CA . PRO A 1 98 ? 18.467 -1.471 -11.584 1.00 72.62 98 PRO A CA 1
ATOM 748 C C . PRO A 1 98 ? 19.062 -2.769 -12.140 1.00 72.62 98 PRO A C 1
ATOM 750 O O . PRO A 1 98 ? 19.400 -3.690 -11.385 1.00 72.62 98 PRO A O 1
ATOM 753 N N . HIS A 1 99 ? 19.180 -2.860 -13.466 1.00 63.91 99 HIS A N 1
ATOM 754 C CA . HIS A 1 99 ? 19.883 -3.982 -14.075 1.00 63.91 99 HIS A CA 1
ATOM 755 C C . HIS A 1 99 ? 21.347 -3.929 -13.623 1.00 63.91 99 HIS A C 1
ATOM 757 O O . HIS A 1 99 ? 21.968 -2.868 -13.610 1.00 63.91 99 HIS A O 1
ATOM 763 N N . ARG A 1 100 ? 21.920 -5.078 -13.244 1.00 56.94 100 ARG A N 1
ATOM 764 C CA . ARG A 1 100 ? 23.326 -5.167 -12.802 1.00 56.94 100 ARG A CA 1
ATOM 765 C C . ARG A 1 100 ? 24.334 -4.651 -13.843 1.00 56.94 100 ARG A C 1
ATOM 767 O O . ARG A 1 100 ? 25.465 -4.378 -13.468 1.00 56.94 100 ARG A O 1
ATOM 774 N N . ASP A 1 101 ? 23.916 -4.473 -15.095 1.00 49.47 101 ASP A N 1
ATOM 775 C CA . ASP A 1 101 ? 24.736 -3.968 -16.199 1.00 49.47 101 ASP A CA 1
ATOM 776 C C . ASP A 1 101 ? 24.907 -2.431 -16.206 1.00 49.47 101 ASP A C 1
ATOM 778 O O . ASP A 1 101 ? 25.707 -1.911 -16.977 1.00 49.47 101 ASP A O 1
ATOM 782 N N . GLU A 1 102 ? 24.195 -1.686 -15.351 1.00 51.78 102 GLU A N 1
ATOM 783 C CA . GLU A 1 102 ? 24.296 -0.213 -15.256 1.00 51.78 102 GLU A CA 1
ATOM 784 C C . GLU A 1 102 ? 25.197 0.264 -14.101 1.00 51.78 102 GLU A C 1
ATOM 786 O O . GLU A 1 102 ? 25.364 1.464 -13.895 1.00 51.78 102 GLU A O 1
ATOM 791 N N . GLN A 1 103 ? 25.797 -0.661 -13.341 1.00 48.06 103 GLN A N 1
ATOM 792 C CA . GLN A 1 103 ? 26.733 -0.330 -12.257 1.00 48.06 103 GLN A CA 1
ATOM 793 C C . GLN A 1 103 ? 28.196 -0.191 -12.747 1.00 48.06 103 GLN A C 1
ATOM 795 O O . GLN A 1 103 ? 29.033 0.265 -11.972 1.00 48.06 103 GLN A O 1
ATOM 800 N N . ASP A 1 104 ? 28.486 -0.535 -14.011 1.00 41.38 104 ASP A N 1
ATOM 801 C CA . ASP A 1 104 ? 29.823 -0.496 -14.636 1.00 41.38 104 ASP A CA 1
ATOM 802 C C . ASP A 1 104 ? 29.922 0.546 -15.779 1.00 41.38 104 ASP A C 1
ATOM 804 O O . ASP A 1 104 ? 30.380 0.233 -16.878 1.00 41.38 104 ASP A O 1
ATOM 808 N N . ASN A 1 105 ? 29.503 1.797 -15.543 1.00 39.41 105 ASN A N 1
ATOM 809 C CA . ASN A 1 105 ? 29.864 2.946 -16.396 1.00 39.41 105 ASN A CA 1
ATOM 810 C C . ASN A 1 105 ? 30.226 4.180 -15.565 1.00 39.41 105 ASN A C 1
ATOM 812 O O . ASN A 1 105 ? 29.403 4.581 -14.711 1.00 39.41 105 ASN A O 1
#

Solvent-accessible surface area (backbone atoms only — not comparable to full-atom values): 6570 Å² total; per-residue (Å²): 103,74,67,29,72,71,51,79,88,70,80,87,80,82,70,80,77,80,72,67,91,84,78,68,62,46,45,88,52,91,68,77,51,98,56,37,48,79,46,80,48,76,53,65,66,93,76,52,60,69,40,37,29,44,57,59,58,41,49,54,53,63,67,32,68,67,49,53,56,56,44,70,80,44,58,64,48,80,43,62,36,73,36,88,89,43,82,60,24,37,18,35,12,39,26,56,60,77,62,81,81,70,77,79,120

Secondary structure (DSSP, 8-state):
-BSSSPPP-------PPPPPTT----TT----BTTEEEEEEE--GGGSPTT-BHHHHHHHHHHSHHHHHHTTTS-EEEEEEE-SSSTTEEEEEEEEPPPGGGS--

pLDDT: mean 84.85, std 13.93, range [39.41, 96.88]

InterPro domains:
  IPR026219 Jagged/Serrate protein [PR02059] (36-51)
  IPR026219 Jagged/Serrate protein [PR02059] (51-73)
  IPR026219 Jagged/Serrate protein [PR02059] (76-95)
  IPR056986 Protein jagged-1/2, predicted ferredoxin-like domain [PF23575] (25-103)

Nearest PDB structures (foldseek):
  4rww-assembly1_A  TM=3.877E-01  e=3.089E+00  Listeria monocytogenes EGD-e
  4d3h-assembly1_A  TM=4.366E-01  e=6.228E+00  Staphylococcus aureus
  1j6w-assembly1_B  TM=3.837E-01  e=8.565E+00  Haemophilus influenzae
  7k5z-assembly1_A  TM=1.833E-01  e=9.729E+00  Legionella pneumophila subsp. pneumophila str. Philadelphia 1

Organism: NCBI:txid2861861

Sequence (105 aa):
KCFQPPCTDWGECSASEPLPANIKCLPNSGYLDNDCARITLIFNGDKVPQGTTTENICSEIRYLPATRTVSRERTLIILCDLSYSTENAVEVAISFVPHRDEQDN